Protein AF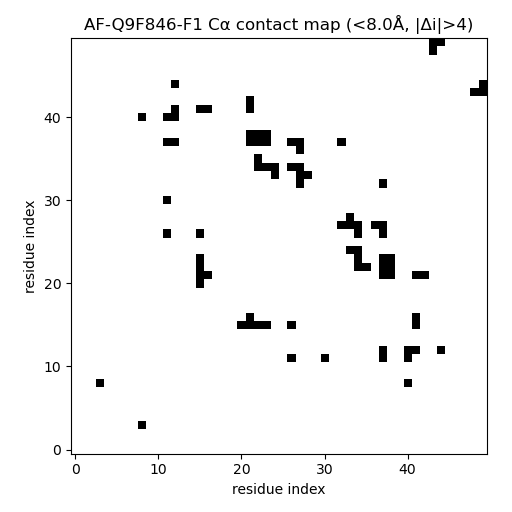-Q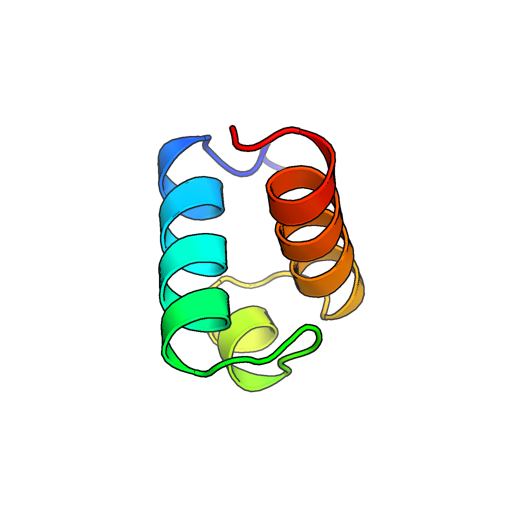9F846-F1 (afdb_monomer)

Sequence (50 aa):
MSKLNLEKKLKIVKEAKKLNIKKSTYLANQYDISVDTVESLVNRFEAFGI

Radius of gyration: 9.76 Å; Cα contacts (8 Å, |Δi|>4): 43; chains: 1; bounding box: 26×19×18 Å

Solvent-accessible surface area (backbone atoms only — not comparable to full-atom values): 2966 Å² total; per-residue (Å²): 129,82,77,81,49,70,70,56,54,54,51,54,36,54,52,30,58,75,70,70,46,56,67,39,68,65,60,12,62,76,67,76,46,54,39,66,54,46,28,52,50,36,52,48,28,72,76,68,73,108

Structure (mmCIF, N/CA/C/O backbone):
data_AF-Q9F846-F1
#
_entry.id   AF-Q9F846-F1
#
loop_
_atom_site.group_PDB
_atom_site.id
_atom_site.type_symbol
_atom_site.label_atom_id
_atom_site.label_alt_id
_atom_site.label_comp_id
_atom_site.label_asym_id
_atom_sit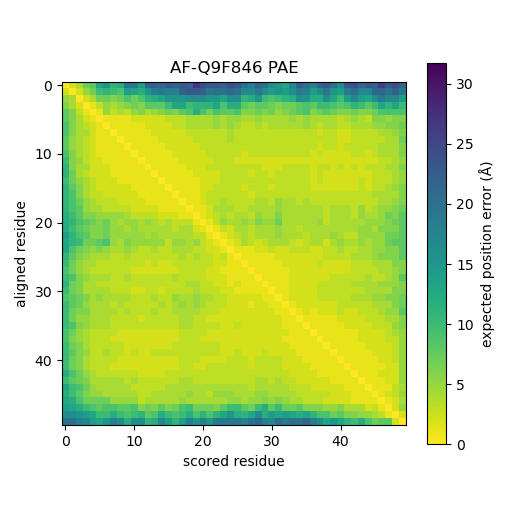e.label_entity_id
_atom_site.label_seq_id
_atom_site.pdbx_PDB_ins_code
_atom_site.Cartn_x
_atom_site.Cartn_y
_atom_site.Cartn_z
_atom_site.occupancy
_atom_site.B_iso_or_equiv
_atom_site.auth_seq_id
_atom_site.auth_comp_id
_atom_site.auth_asym_id
_atom_site.auth_atom_id
_atom_site.pdbx_PDB_model_num
ATOM 1 N N . MET A 1 1 ? -15.794 5.275 -8.643 1.00 44.66 1 MET A N 1
ATOM 2 C CA . MET A 1 1 ? -14.7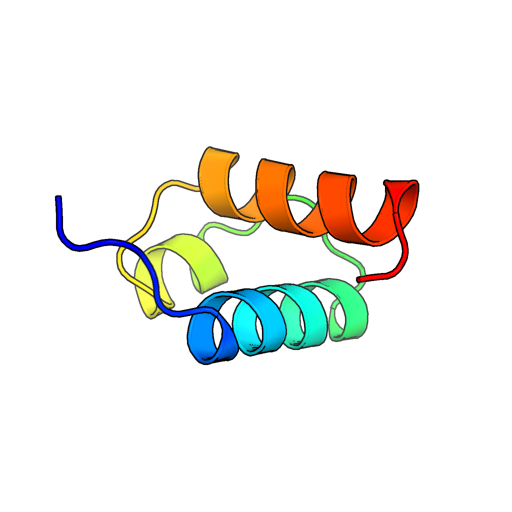44 5.151 -7.610 1.00 44.66 1 MET A CA 1
ATOM 3 C C . MET A 1 1 ? -13.883 6.403 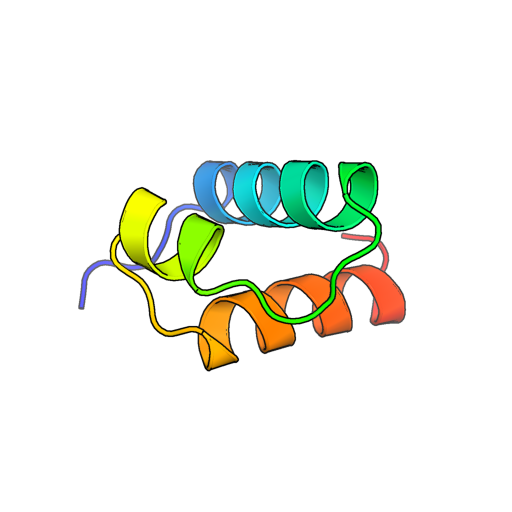-7.634 1.00 44.66 1 MET A C 1
ATOM 5 O O . MET A 1 1 ? -13.319 6.701 -8.682 1.00 44.66 1 MET A O 1
ATOM 9 N N . SER A 1 2 ? -13.811 7.160 -6.535 1.00 56.53 2 SER A N 1
ATOM 10 C CA . SER A 1 2 ? -12.889 8.300 -6.443 1.00 56.53 2 SER A CA 1
ATOM 11 C C . SER A 1 2 ? -11.455 7.816 -6.642 1.00 56.53 2 SER A C 1
ATOM 13 O O . SER A 1 2 ? -11.024 6.862 -5.997 1.00 56.53 2 SER A O 1
ATOM 15 N N . LYS A 1 3 ? -10.720 8.450 -7.562 1.00 66.75 3 LYS A N 1
ATOM 16 C CA . LYS A 1 3 ? -9.300 8.162 -7.803 1.00 66.75 3 LYS A CA 1
ATOM 17 C C . LYS A 1 3 ? -8.542 8.239 -6.475 1.00 66.75 3 LYS A C 1
ATOM 19 O O . LYS A 1 3 ? -8.531 9.285 -5.832 1.00 66.75 3 LYS A O 1
ATOM 24 N N . LEU A 1 4 ? -7.890 7.144 -6.080 1.00 73.62 4 LEU A N 1
ATOM 25 C CA . LEU A 1 4 ? -6.980 7.137 -4.937 1.00 73.62 4 LEU A CA 1
ATOM 26 C C . LEU A 1 4 ? -5.893 8.201 -5.176 1.00 73.62 4 LEU A C 1
ATOM 28 O O . LEU A 1 4 ? -5.175 8.123 -6.180 1.00 73.62 4 LEU A O 1
ATOM 32 N N . ASN A 1 5 ? -5.804 9.201 -4.293 1.00 84.19 5 ASN A N 1
ATOM 33 C CA . ASN A 1 5 ? -4.849 10.304 -4.433 1.00 84.19 5 ASN A CA 1
ATOM 34 C C . ASN A 1 5 ? -3.399 9.782 -4.389 1.00 84.19 5 ASN A C 1
ATOM 36 O O . ASN A 1 5 ? -3.116 8.797 -3.700 1.00 84.19 5 ASN A O 1
ATOM 40 N N . LEU A 1 6 ? -2.483 10.446 -5.098 1.00 83.75 6 LEU A N 1
ATOM 41 C CA . LEU 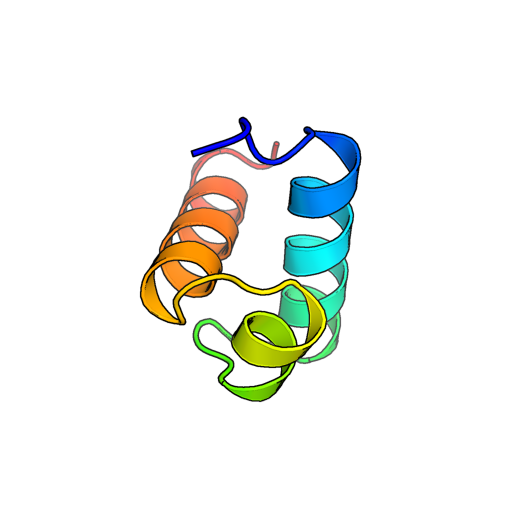A 1 6 ? -1.073 10.048 -5.184 1.00 83.75 6 LEU A CA 1
ATOM 42 C C . LEU A 1 6 ? -0.424 9.973 -3.794 1.00 83.75 6 LEU A C 1
ATOM 44 O O . LEU A 1 6 ? 0.230 8.987 -3.471 1.00 83.75 6 LEU A O 1
ATOM 48 N N . GLU A 1 7 ? -0.704 10.945 -2.926 1.00 87.31 7 GLU A N 1
ATOM 49 C CA . GLU A 1 7 ? -0.201 10.952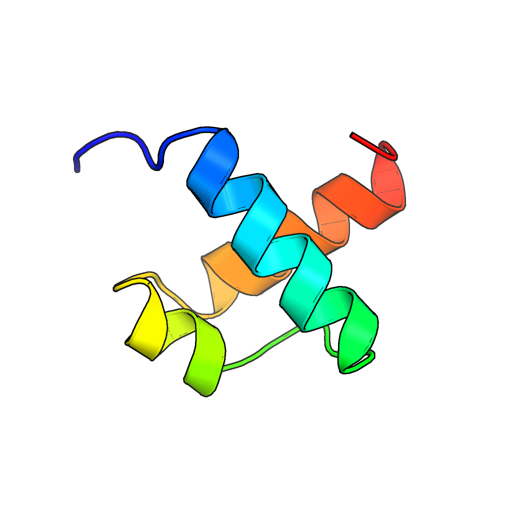 -1.547 1.00 87.31 7 GLU A CA 1
ATOM 50 C C . GLU A 1 7 ? -0.647 9.728 -0.738 1.00 87.31 7 GLU A C 1
ATOM 52 O O . GLU A 1 7 ? 0.130 9.171 0.039 1.00 87.31 7 GLU A O 1
ATOM 57 N N . LYS A 1 8 ? -1.895 9.273 -0.926 1.00 88.19 8 LYS A N 1
ATOM 58 C CA . LYS A 1 8 ? -2.404 8.074 -0.243 1.00 88.19 8 LYS A CA 1
ATOM 59 C C . LYS A 1 8 ? -1.679 6.824 -0.734 1.00 88.19 8 LYS A C 1
ATOM 61 O O . LYS A 1 8 ? -1.275 6.009 0.088 1.00 88.19 8 LYS A O 1
ATOM 66 N N . LYS A 1 9 ? -1.463 6.705 -2.050 1.00 87.31 9 LYS A N 1
ATOM 67 C CA . LYS A 1 9 ? -0.702 5.596 -2.652 1.00 87.31 9 LYS A CA 1
ATOM 68 C C . LYS A 1 9 ? 0.708 5.509 -2.072 1.00 87.31 9 LYS A C 1
ATOM 70 O O . LYS A 1 9 ? 1.112 4.440 -1.631 1.00 87.31 9 LYS A O 1
ATOM 75 N N . LEU A 1 10 ? 1.411 6.640 -2.002 1.00 88.56 10 LEU A N 1
ATOM 76 C CA . LEU A 1 10 ? 2.763 6.702 -1.444 1.00 88.56 10 LEU A CA 1
ATOM 77 C C . LEU A 1 10 ? 2.795 6.321 0.042 1.00 88.56 10 LEU A C 1
ATOM 79 O O . LEU A 1 10 ? 3.685 5.581 0.460 1.00 88.56 10 LEU A O 1
ATOM 83 N N . LYS A 1 11 ? 1.811 6.761 0.842 1.00 90.69 11 LYS A N 1
ATOM 84 C CA . LYS A 1 11 ? 1.696 6.343 2.251 1.00 90.69 11 LYS A CA 1
ATOM 85 C C . LYS A 1 11 ? 1.512 4.830 2.390 1.00 90.69 11 LYS A C 1
ATOM 87 O O . LYS A 1 11 ? 2.263 4.221 3.147 1.00 90.69 11 LYS A O 1
ATOM 92 N N . ILE A 1 12 ? 0.586 4.233 1.631 1.00 89.81 12 ILE 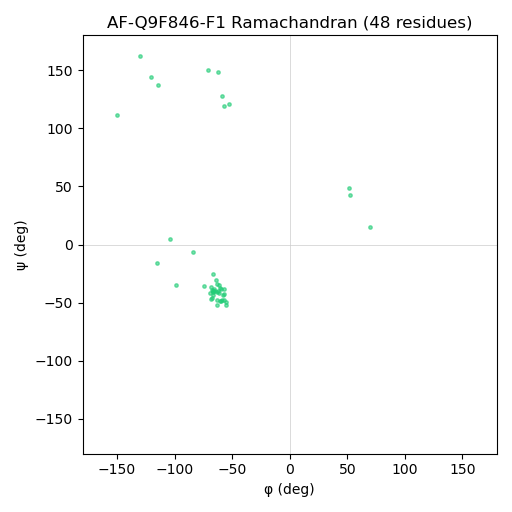A N 1
ATOM 93 C CA . ILE A 1 12 ? 0.330 2.780 1.644 1.00 89.81 12 ILE A CA 1
ATOM 94 C C . ILE A 1 12 ? 1.616 2.010 1.354 1.00 89.81 12 ILE A C 1
ATOM 96 O O . ILE A 1 12 ? 1.976 1.099 2.095 1.00 89.81 12 ILE A O 1
ATOM 100 N N . VAL A 1 13 ? 2.328 2.394 0.293 1.00 89.25 13 VAL A N 1
ATOM 101 C CA . VAL A 1 13 ? 3.554 1.703 -0.103 1.00 89.25 13 VAL A CA 1
ATOM 102 C C . VAL A 1 13 ? 4.663 1.879 0.933 1.00 89.25 13 VAL A C 1
ATOM 104 O O . VAL A 1 13 ? 5.364 0.919 1.245 1.00 89.25 13 VAL A O 1
ATOM 107 N N . LYS A 1 14 ? 4.816 3.075 1.511 1.00 90.81 14 LYS A N 1
ATOM 108 C CA . LYS A 1 14 ? 5.818 3.332 2.553 1.00 90.81 14 LYS A CA 1
ATOM 109 C C . LYS A 1 14 ? 5.580 2.470 3.794 1.00 90.81 14 LYS A C 1
ATOM 111 O O . LYS A 1 14 ? 6.538 1.924 4.339 1.00 90.81 14 LYS A O 1
ATOM 116 N N . GLU A 1 15 ? 4.327 2.320 4.219 1.00 91.38 15 GLU A N 1
ATOM 117 C CA . GLU A 1 15 ? 3.962 1.436 5.333 1.00 91.38 15 GLU A CA 1
ATOM 118 C C . GLU A 1 15 ? 4.180 -0.038 4.982 1.00 91.38 15 GLU A C 1
ATOM 120 O O . GLU A 1 15 ? 4.816 -0.761 5.748 1.00 91.38 15 GLU A O 1
ATOM 125 N N . ALA A 1 16 ? 3.740 -0.471 3.798 1.00 89.94 16 ALA A N 1
ATOM 126 C CA . ALA A 1 16 ? 3.942 -1.837 3.320 1.00 89.94 16 ALA A CA 1
ATOM 127 C C . ALA A 1 16 ? 5.434 -2.210 3.255 1.00 89.94 16 ALA A C 1
ATOM 129 O O . ALA A 1 16 ? 5.832 -3.270 3.732 1.00 89.94 16 ALA A O 1
ATOM 130 N N . LYS A 1 17 ? 6.282 -1.300 2.757 1.00 88.00 17 LYS A N 1
ATOM 131 C CA . LYS A 1 17 ? 7.738 -1.480 2.694 1.00 88.00 17 LYS A CA 1
ATOM 132 C C . LYS A 1 17 ? 8.382 -1.496 4.081 1.00 88.00 17 LYS A C 1
ATOM 134 O O . LYS A 1 17 ? 9.269 -2.308 4.318 1.00 88.00 17 LYS A O 1
ATOM 139 N N . LYS A 1 18 ? 7.924 -0.650 5.015 1.00 89.56 18 LYS A N 1
ATOM 140 C CA . LYS A 1 18 ? 8.390 -0.657 6.416 1.00 89.56 18 LYS A CA 1
ATOM 141 C C . LYS A 1 18 ? 8.101 -1.993 7.102 1.00 89.56 18 LYS A C 1
ATOM 143 O O . LYS A 1 18 ? 8.909 -2.458 7.896 1.00 89.56 18 LYS A O 1
ATOM 148 N N . LEU A 1 19 ? 6.957 -2.594 6.787 1.00 87.62 19 LEU A N 1
ATOM 149 C CA . LEU A 1 19 ? 6.549 -3.903 7.292 1.00 87.62 19 LEU A CA 1
ATOM 150 C C . LEU A 1 19 ? 7.135 -5.070 6.473 1.00 87.62 19 LEU A C 1
ATOM 152 O O . LEU A 1 19 ? 6.980 -6.217 6.874 1.00 87.62 19 LEU A O 1
ATOM 156 N N . ASN A 1 20 ? 7.811 -4.786 5.353 1.00 86.12 20 ASN A N 1
ATOM 157 C CA . ASN A 1 20 ? 8.313 -5.763 4.384 1.00 86.12 20 ASN A CA 1
ATOM 158 C C . ASN A 1 20 ? 7.226 -6.743 3.889 1.00 86.12 20 ASN A C 1
ATOM 160 O O . ASN A 1 20 ? 7.447 -7.950 3.794 1.00 86.12 20 ASN A O 1
ATOM 164 N N . ILE A 1 21 ? 6.029 -6.220 3.597 1.00 85.81 21 ILE A N 1
ATOM 165 C CA . ILE A 1 21 ? 4.867 -6.998 3.143 1.00 85.81 21 ILE A CA 1
ATOM 166 C C . ILE A 1 21 ? 4.381 -6.533 1.771 1.00 85.81 21 ILE A C 1
ATOM 168 O O . ILE A 1 21 ? 4.359 -5.342 1.470 1.00 85.81 21 ILE A O 1
ATOM 172 N N . LYS A 1 22 ? 3.927 -7.487 0.951 1.00 82.88 22 LYS A N 1
ATOM 173 C CA . LYS A 1 22 ? 3.350 -7.221 -0.381 1.00 82.88 22 LYS A CA 1
ATOM 174 C C . LYS A 1 22 ? 1.824 -7.218 -0.377 1.00 82.88 22 LYS A C 1
ATOM 176 O O . LYS A 1 22 ? 1.209 -6.405 -1.055 1.00 82.88 22 LYS A O 1
ATOM 181 N N . LYS A 1 23 ? 1.208 -8.076 0.441 1.00 87.44 23 LYS A N 1
ATOM 182 C CA . LYS A 1 23 ? -0.237 -8.091 0.707 1.00 87.44 23 LYS A CA 1
ATOM 183 C C . LYS A 1 23 ? -0.503 -7.727 2.154 1.00 87.44 23 LYS A C 1
ATOM 185 O O . LYS A 1 23 ? 0.181 -8.205 3.053 1.00 87.44 23 LYS A O 1
ATOM 190 N N . SER A 1 24 ? -1.517 -6.898 2.373 1.00 86.62 24 SER A N 1
ATOM 191 C CA . SER A 1 24 ? -1.948 -6.537 3.718 1.00 86.62 24 SER A CA 1
ATOM 192 C C . SER A 1 24 ? -3.436 -6.240 3.757 1.00 86.62 24 SER A C 1
ATOM 194 O O . SER A 1 24 ? -3.887 -5.221 3.233 1.00 86.62 24 SER A O 1
ATOM 196 N N . THR A 1 25 ? -4.189 -7.108 4.428 1.00 89.44 25 THR A N 1
ATOM 197 C CA . THR A 1 25 ? -5.596 -6.862 4.766 1.00 89.44 25 THR A CA 1
ATOM 198 C C . THR A 1 25 ? -5.731 -5.673 5.718 1.00 89.44 25 THR A C 1
ATOM 200 O O . THR A 1 25 ? -6.698 -4.927 5.643 1.00 89.44 25 THR A O 1
ATOM 203 N N . TYR A 1 26 ? -4.727 -5.445 6.572 1.00 88.94 26 TYR A N 1
ATOM 204 C CA . TYR A 1 26 ? -4.684 -4.293 7.470 1.00 88.94 26 TYR A CA 1
ATOM 205 C C . TYR A 1 26 ? -4.630 -2.970 6.693 1.00 88.94 26 TYR A C 1
ATOM 207 O O . TYR A 1 26 ? -5.480 -2.107 6.895 1.00 88.94 26 TYR A O 1
ATOM 215 N N . LEU A 1 27 ? -3.687 -2.830 5.750 1.00 88.94 27 LEU A N 1
ATOM 216 C CA . LEU A 1 27 ? -3.593 -1.623 4.917 1.00 88.94 27 LEU A CA 1
ATOM 217 C C . LEU A 1 27 ? -4.816 -1.487 4.005 1.00 88.94 27 LEU A C 1
ATOM 219 O O . LEU A 1 27 ? -5.333 -0.391 3.828 1.00 88.94 27 LEU A O 1
ATOM 223 N N . ALA A 1 28 ? -5.311 -2.597 3.462 1.00 90.12 28 ALA A N 1
ATOM 224 C CA . ALA A 1 28 ? -6.527 -2.609 2.661 1.00 90.12 28 ALA A CA 1
ATOM 225 C C . ALA A 1 28 ? -7.717 -1.998 3.422 1.00 90.12 28 ALA A C 1
ATOM 227 O O . ALA A 1 28 ? -8.317 -1.033 2.953 1.00 90.12 28 ALA A O 1
ATOM 228 N N . ASN A 1 29 ? -7.972 -2.470 4.644 1.00 90.19 29 ASN A N 1
ATOM 229 C CA . ASN A 1 29 ? -9.048 -1.960 5.492 1.00 90.19 29 ASN A CA 1
ATOM 230 C C . ASN A 1 29 ? -8.803 -0.513 5.947 1.00 90.19 29 ASN A C 1
ATOM 232 O O . ASN A 1 29 ? -9.724 0.296 5.933 1.00 90.19 29 ASN A O 1
ATOM 236 N N . GLN A 1 30 ? -7.566 -0.158 6.317 1.00 89.06 30 GLN A N 1
ATOM 237 C CA . GLN A 1 30 ? -7.223 1.196 6.776 1.00 89.06 30 GLN A CA 1
ATOM 238 C C . GLN A 1 30 ? -7.468 2.258 5.693 1.00 89.06 30 GLN A C 1
ATOM 240 O O . GLN A 1 30 ? -7.824 3.396 5.998 1.00 89.06 30 GLN A O 1
ATOM 245 N N . TYR A 1 31 ? -7.245 1.900 4.428 1.00 87.12 31 TYR A N 1
ATOM 246 C CA . TYR A 1 31 ? -7.364 2.818 3.297 1.00 87.12 31 TYR A CA 1
ATOM 247 C C . TYR A 1 31 ? -8.642 2.624 2.471 1.00 87.12 31 TYR A C 1
ATOM 249 O O . TYR A 1 31 ? -8.789 3.321 1.466 1.00 87.12 31 TYR A O 1
ATOM 257 N N . ASP A 1 32 ? -9.547 1.739 2.903 1.00 88.75 32 ASP A N 1
ATOM 258 C CA . ASP A 1 32 ? -10.781 1.362 2.198 1.00 88.75 32 ASP A CA 1
ATOM 259 C C . ASP A 1 32 ? -10.516 0.948 0.735 1.00 88.75 32 ASP A C 1
ATOM 261 O O . ASP A 1 32 ? -11.108 1.447 -0.222 1.00 88.75 32 ASP A O 1
ATOM 265 N N . ILE A 1 33 ? -9.528 0.069 0.548 1.00 88.31 33 ILE A N 1
ATOM 266 C CA . ILE A 1 33 ? -9.121 -0.471 -0.755 1.00 88.31 33 ILE A CA 1
ATOM 267 C C . ILE A 1 33 ? -9.021 -1.990 -0.706 1.00 88.31 33 ILE A C 1
ATOM 269 O O . ILE A 1 33 ? -8.881 -2.590 0.351 1.00 88.31 33 ILE A O 1
ATOM 273 N N . SER A 1 34 ? -9.026 -2.634 -1.869 1.00 90.69 34 SER A N 1
ATOM 274 C CA . SER A 1 34 ? -8.818 -4.080 -1.952 1.00 90.69 34 SER A CA 1
ATOM 275 C C . SER A 1 34 ? -7.367 -4.464 -1.647 1.00 90.69 34 SER A C 1
ATOM 277 O O . SER A 1 34 ? -6.430 -3.735 -1.985 1.00 90.69 34 SER A O 1
ATOM 279 N N . VAL A 1 35 ? -7.166 -5.665 -1.100 1.00 90.44 35 VAL A N 1
ATOM 280 C CA . VAL A 1 35 ? -5.826 -6.230 -0.852 1.00 90.44 35 VAL A CA 1
ATOM 281 C C . VAL A 1 35 ? -5.001 -6.301 -2.143 1.00 90.44 35 VAL A C 1
ATOM 283 O O . VAL A 1 35 ? -3.819 -5.965 -2.130 1.00 90.44 35 VAL A O 1
ATOM 286 N N . ASP A 1 36 ? -5.621 -6.635 -3.278 1.00 91.31 36 ASP A N 1
ATOM 287 C CA . ASP A 1 36 ? -4.944 -6.650 -4.584 1.00 91.31 36 ASP A CA 1
ATOM 288 C C . ASP A 1 36 ? -4.519 -5.250 -5.052 1.00 91.31 36 ASP A C 1
ATOM 290 O O . ASP A 1 36 ? -3.534 -5.100 -5.773 1.00 91.31 36 ASP A O 1
ATOM 294 N N . THR A 1 37 ? -5.201 -4.192 -4.594 1.00 89.06 37 THR A N 1
ATOM 295 C CA . THR A 1 37 ? -4.756 -2.813 -4.854 1.00 89.06 37 THR A CA 1
ATOM 296 C C . THR A 1 37 ? -3.474 -2.509 -4.086 1.00 89.06 37 THR A C 1
ATOM 298 O O . THR A 1 37 ? -2.564 -1.904 -4.648 1.00 89.06 37 THR A O 1
ATOM 301 N N . VAL A 1 38 ? -3.373 -2.950 -2.826 1.00 90.00 38 VAL A N 1
ATOM 302 C CA . VAL A 1 38 ? -2.144 -2.818 -2.025 1.00 90.00 38 VAL A CA 1
ATOM 303 C C . VAL A 1 38 ? -0.992 -3.551 -2.709 1.00 90.00 38 VAL A C 1
ATOM 305 O O . VAL A 1 38 ? 0.055 -2.949 -2.934 1.00 90.00 38 VAL A O 1
ATOM 308 N N . GLU A 1 39 ? -1.209 -4.800 -3.125 1.00 92.25 39 GLU A N 1
ATOM 309 C CA . GLU A 1 39 ? -0.203 -5.585 -3.849 1.00 92.25 39 GLU A CA 1
ATOM 310 C C . GLU A 1 39 ? 0.229 -4.903 -5.145 1.00 92.25 39 GLU A C 1
ATOM 312 O O . GLU A 1 39 ? 1.423 -4.745 -5.396 1.00 92.25 39 GLU A O 1
ATOM 317 N N . SER A 1 40 ? -0.724 -4.443 -5.960 1.00 91.50 40 SER A N 1
ATOM 318 C CA . SER A 1 40 ? -0.388 -3.771 -7.210 1.00 91.50 40 SER A CA 1
ATOM 319 C C . SER A 1 40 ? 0.385 -2.472 -6.980 1.00 91.50 40 SER A C 1
ATOM 321 O O . SER A 1 40 ? 1.221 -2.132 -7.817 1.00 91.50 40 SER A O 1
ATOM 323 N N . LEU A 1 41 ? 0.111 -1.733 -5.901 1.00 89.25 41 LEU A N 1
ATOM 324 C CA . LEU A 1 41 ? 0.849 -0.516 -5.560 1.00 89.25 41 LEU A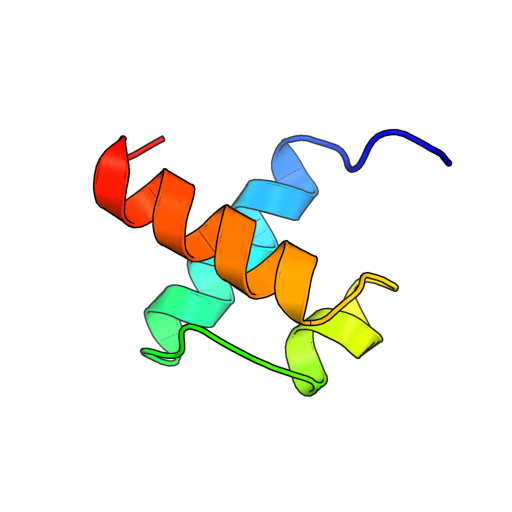 CA 1
ATOM 325 C C . LEU A 1 41 ? 2.283 -0.837 -5.141 1.00 89.25 41 LEU A C 1
ATOM 327 O O . LEU A 1 41 ? 3.209 -0.215 -5.654 1.00 89.25 41 LEU A O 1
ATOM 331 N N . VAL A 1 42 ? 2.467 -1.827 -4.265 1.00 89.00 42 VAL A N 1
ATOM 332 C CA . VAL A 1 42 ? 3.796 -2.256 -3.808 1.00 89.00 42 VAL A CA 1
ATOM 333 C C . VAL A 1 42 ? 4.615 -2.801 -4.975 1.00 89.00 42 VAL A C 1
ATOM 335 O O . VAL A 1 42 ? 5.734 -2.348 -5.186 1.00 89.00 42 VAL A O 1
ATOM 338 N N . ASN A 1 43 ? 4.043 -3.683 -5.797 1.00 90.50 43 ASN A N 1
ATOM 339 C CA . ASN A 1 43 ? 4.729 -4.249 -6.960 1.00 90.50 43 ASN A CA 1
ATOM 340 C C . ASN A 1 43 ? 5.109 -3.176 -7.989 1.00 90.50 43 ASN A C 1
ATOM 342 O O . ASN A 1 43 ? 6.204 -3.219 -8.540 1.00 90.50 43 ASN A O 1
ATOM 346 N N . ARG A 1 44 ? 4.242 -2.182 -8.241 1.00 87.81 44 ARG A N 1
ATOM 347 C CA . ARG A 1 44 ? 4.594 -1.051 -9.118 1.00 87.81 44 ARG A CA 1
ATOM 348 C C . ARG A 1 44 ? 5.720 -0.213 -8.524 1.00 87.81 44 ARG A C 1
ATOM 350 O O . ARG A 1 44 ? 6.606 0.195 -9.261 1.00 87.81 44 ARG A O 1
ATOM 357 N N . PHE A 1 45 ? 5.717 0.021 -7.219 1.00 86.38 45 PHE A N 1
ATOM 358 C CA . PHE A 1 45 ? 6.793 0.764 -6.573 1.00 86.38 45 PHE A CA 1
ATOM 359 C C . PHE A 1 45 ? 8.118 -0.007 -6.580 1.00 86.38 45 PHE A C 1
ATOM 361 O O . PHE A 1 45 ? 9.167 0.594 -6.766 1.00 86.38 45 PHE A O 1
ATOM 368 N N . GLU A 1 46 ? 8.100 -1.332 -6.420 1.00 84.25 46 GLU A N 1
ATOM 369 C CA . GLU A 1 46 ? 9.303 -2.163 -6.566 1.00 84.25 46 GLU A CA 1
ATOM 370 C C . GLU A 1 46 ? 9.815 -2.181 -8.010 1.00 84.25 46 GLU A C 1
ATOM 372 O O . GLU A 1 46 ? 11.020 -2.103 -8.230 1.00 84.25 46 GLU A O 1
ATOM 377 N N . ALA A 1 47 ? 8.911 -2.248 -8.990 1.00 86.50 47 ALA A N 1
ATOM 378 C CA . ALA A 1 47 ? 9.272 -2.292 -10.404 1.00 86.50 47 ALA A CA 1
ATOM 379 C C . ALA A 1 47 ? 9.753 -0.939 -10.956 1.00 86.50 47 ALA A C 1
ATOM 381 O O . ALA A 1 47 ? 10.632 -0.912 -11.813 1.00 86.50 47 ALA A O 1
ATOM 382 N N . PHE A 1 48 ? 9.174 0.176 -10.495 1.00 82.44 48 PHE A N 1
ATOM 383 C CA . PHE A 1 48 ? 9.409 1.509 -11.065 1.00 82.44 48 PHE A CA 1
ATOM 384 C C . PHE A 1 48 ? 10.095 2.498 -10.110 1.00 82.44 48 PHE A C 1
ATOM 386 O O . PHE A 1 48 ? 10.588 3.521 -10.572 1.00 82.44 48 PHE A O 1
ATOM 393 N N . GLY A 1 49 ? 10.143 2.227 -8.803 1.00 70.06 49 GLY A N 1
ATOM 394 C CA . GLY A 1 49 ? 10.772 3.100 -7.802 1.00 70.06 49 GLY A CA 1
ATOM 395 C C . GLY A 1 49 ? 10.050 4.428 -7.522 1.00 70.06 49 GLY A C 1
ATOM 396 O O . GLY A 1 49 ? 10.675 5.316 -6.943 1.00 70.06 49 GLY A O 1
ATOM 397 N N . ILE A 1 50 ? 8.784 4.581 -7.942 1.00 58.50 50 ILE A N 1
ATOM 398 C CA . ILE A 1 50 ? 8.017 5.849 -7.939 1.00 58.50 50 ILE A CA 1
ATOM 399 C C . ILE A 1 50 ? 6.925 5.870 -6.878 1.00 58.50 50 ILE A C 1
ATOM 401 O O . ILE A 1 50 ? 6.053 4.971 -6.920 1.00 58.50 50 ILE A O 1
#

Nearest PDB structures (foldseek):
  1hlv-assembly1_A  TM=7.813E-01  e=6.552E-01  Homo sapiens
  2cg4-assembly1_A  TM=7.608E-01  e=1.448E+00  Escherichia coli
  5mq0-assembly1_O  TM=6.527E-01  e=2.995E+00  Saccharomyces cerevisiae
  3bj6-assembly1_B  TM=5.665E-01  e=5.082E+00  Ruegeria pomeroyi DSS-3
  4zzl-assembly1_A  TM=5.963E-01  e=8.622E+00  Pseudomonas aeruginosa

pLDDT: mean 85.15, std 9.55, range [44.66, 92.25]

Foldseek 3Di:
DPPDDPVLLVVLLVVCVVVVHLFDPPSCVVSVHDRVSSNVSNVCCVVPVD

Organism: Mycoplasma mycoides subsp. mycoides SC (NCBI:txid44101)

Secondary structure (DSSP, 8-state):
-PPPPHHHHHHHHHHHHHTT-S--HHHHHHHT--HHHHHHHHHHHHHH--

InterPro domains:
  IPR055247 Insertion element IS150 protein InsJ-like, helix-turn-helix domain [PF13518] (8-50)

Mean predicted aligned error: 4.56 Å